Protein AF-Q4T6L7-F1 (afdb_monomer_lite)

InterPro domains:
  IPR006594 LIS1 homology motif [PS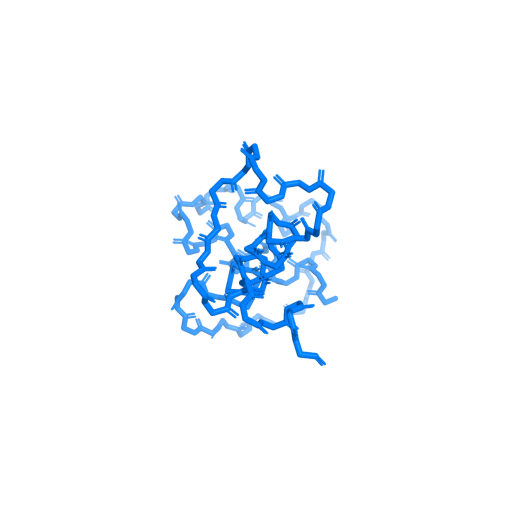50896] (2-30)
  IPR008116 Sequence-specific single-strand DNA-binding protein [PR01743] (11-26)
  IPR008116 Sequence-specific single-strand DNA-binding protein [PR01743] (27-44)
  IPR008116 Sequence-specific single-strand DNA-binding protein [PR01743] (45-58)
  IPR008116 Sequence-specific single-strand DNA-binding protein [PR01743] (59-74)

Secondary structure (DSSP, 8-state):
-HHHHHHHHHHHTT-HHHHHHHHHHTT--S-----STT-HHHHHHHHHHHHHHTSTTTTTTS---HHHHHHHH-

Organism: Tetraodon nigroviridis (NCBI:txid99883)

Sequence (74 aa):
RLALYVYEYLLHVGAQKSAQTFLSEIRWEKNITLGEPPGFLHSWWCVFWDLYCAAPERRDTCEHSSEAKAFHDY

Radius of gyration: 16.15 Å; chains: 1; bounding box: 36×20×36 Å

Structure (mmCIF, N/CA/C/O backbone):
data_AF-Q4T6L7-F1
#
_entry.id   AF-Q4T6L7-F1
#
loop_
_atom_site.group_PDB
_atom_site.id
_atom_site.type_symbol
_atom_site.label_atom_id
_atom_site.label_alt_id
_atom_site.label_comp_id
_atom_site.label_asym_id
_atom_site.label_entity_id
_atom_site.label_seq_id
_atom_site.pdbx_PDB_ins_code
_atom_site.Cartn_x
_atom_site.Cartn_y
_atom_site.Cartn_z
_atom_site.occupancy
_atom_site.B_iso_or_equiv
_atom_site.auth_seq_id
_atom_site.auth_comp_id
_atom_site.auth_asym_id
_atom_site.auth_atom_id
_atom_site.pdbx_PDB_model_num
ATOM 1 N N . ARG A 1 1 ? -12.328 -7.905 1.816 1.00 85.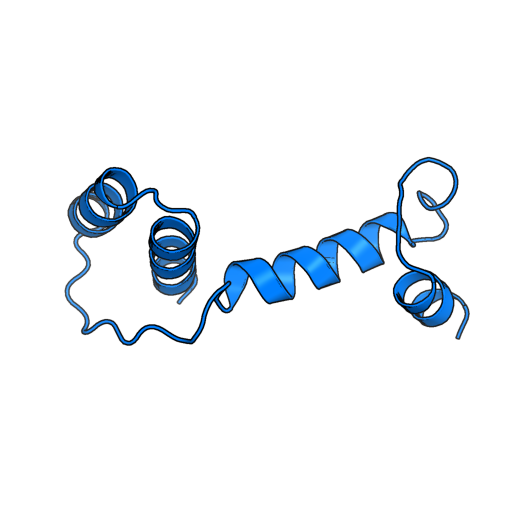06 1 ARG A N 1
ATOM 2 C CA . ARG A 1 1 ? -10.894 -8.135 2.124 1.00 85.06 1 ARG A CA 1
ATOM 3 C C . ARG A 1 1 ? -10.087 -6.851 1.986 1.00 85.06 1 ARG A C 1
ATOM 5 O O . ARG A 1 1 ? -9.388 -6.541 2.929 1.00 85.06 1 ARG A O 1
ATOM 12 N N . LEU A 1 2 ? -10.261 -6.060 0.918 1.00 92.94 2 LEU A N 1
ATOM 13 C CA . LEU A 1 2 ? -9.589 -4.759 0.770 1.00 92.94 2 LEU A CA 1
ATOM 14 C C . LEU A 1 2 ? -9.713 -3.844 2.003 1.00 92.94 2 LEU A C 1
ATOM 16 O O . LEU A 1 2 ? -8.701 -3.358 2.480 1.00 92.94 2 LEU A O 1
ATOM 20 N N . ALA A 1 3 ? -10.913 -3.690 2.576 1.00 95.31 3 ALA A N 1
ATOM 21 C CA . ALA A 1 3 ? -11.110 -2.879 3.785 1.00 95.31 3 ALA A CA 1
ATOM 22 C C . ALA A 1 3 ? -10.218 -3.302 4.972 1.00 95.31 3 ALA A C 1
ATOM 24 O O . ALA A 1 3 ? -9.689 -2.447 5.669 1.00 95.31 3 ALA A O 1
ATOM 25 N N . LEU A 1 4 ? -9.980 -4.606 5.162 1.00 95.50 4 LEU A N 1
ATOM 26 C CA . LEU A 1 4 ? -9.068 -5.097 6.200 1.00 95.50 4 LEU A CA 1
ATOM 27 C C . LEU A 1 4 ? -7.631 -4.620 5.943 1.00 95.50 4 LEU A C 1
ATOM 29 O O . LEU A 1 4 ? -6.972 -4.151 6.862 1.00 95.50 4 LEU A O 1
ATOM 33 N N . TYR A 1 5 ? -7.166 -4.702 4.695 1.00 95.62 5 TYR A N 1
ATOM 34 C CA . TYR A 1 5 ? -5.816 -4.269 4.336 1.00 95.62 5 TYR A CA 1
ATOM 35 C C . TYR A 1 5 ? -5.652 -2.746 4.355 1.00 95.62 5 TYR A C 1
ATOM 37 O O . TYR A 1 5 ? -4.576 -2.254 4.673 1.00 95.62 5 TYR A O 1
ATOM 45 N N . VAL A 1 6 ? -6.716 -1.991 4.065 1.00 96.81 6 VAL A N 1
ATOM 46 C CA . VAL A 1 6 ? -6.736 -0.531 4.247 1.00 96.81 6 VAL A CA 1
ATOM 47 C C . VAL A 1 6 ? -6.641 -0.179 5.732 1.00 96.81 6 VAL A C 1
ATOM 49 O O . VAL A 1 6 ? -5.864 0.695 6.098 1.00 96.81 6 VAL A O 1
ATOM 52 N N . TYR A 1 7 ? -7.375 -0.881 6.598 1.00 97.06 7 TYR A N 1
ATOM 53 C CA . TYR A 1 7 ? -7.266 -0.701 8.046 1.00 97.06 7 TYR A CA 1
ATOM 54 C C . TYR A 1 7 ? -5.857 -1.026 8.569 1.00 97.06 7 TYR A C 1
ATOM 56 O O . TYR A 1 7 ? -5.278 -0.222 9.296 1.00 97.06 7 TYR A O 1
ATOM 64 N N . GLU A 1 8 ? -5.290 -2.168 8.167 1.00 96.56 8 GLU A N 1
ATOM 65 C CA . GLU A 1 8 ? -3.911 -2.556 8.496 1.00 96.56 8 GLU A CA 1
ATOM 66 C C . GLU A 1 8 ? -2.907 -1.487 8.041 1.00 96.56 8 GLU A C 1
ATOM 68 O O . GLU A 1 8 ? -2.075 -1.046 8.831 1.00 96.56 8 GLU A O 1
ATOM 73 N N . TYR A 1 9 ? -3.036 -1.006 6.802 1.00 97.12 9 TYR A N 1
ATOM 74 C CA . TYR A 1 9 ? -2.210 0.074 6.270 1.00 97.12 9 TYR A CA 1
ATOM 75 C C . TYR A 1 9 ? -2.300 1.340 7.128 1.00 97.12 9 TYR A C 1
ATOM 77 O O . TYR A 1 9 ? -1.267 1.872 7.527 1.00 97.12 9 TYR A O 1
ATOM 85 N N . LEU A 1 10 ? -3.514 1.794 7.465 1.00 97.56 10 LEU A N 1
ATOM 86 C CA . LEU A 1 10 ? -3.721 2.981 8.301 1.00 97.56 10 LEU A CA 1
ATOM 87 C C . LEU A 1 10 ? -3.055 2.841 9.676 1.00 97.56 10 LEU A C 1
ATOM 89 O O . LEU A 1 10 ? -2.511 3.818 10.188 1.00 97.56 10 LEU A O 1
ATOM 93 N N . LEU A 1 11 ? -3.059 1.645 10.269 1.00 96.62 11 LEU A N 1
ATOM 94 C CA . LEU A 1 11 ? -2.338 1.399 11.517 1.00 96.62 11 LEU A CA 1
ATOM 95 C C . LEU A 1 11 ? -0.820 1.473 11.332 1.00 96.62 11 LEU A C 1
ATOM 97 O O . LEU A 1 11 ? -0.157 2.162 12.105 1.00 96.62 11 LEU A O 1
ATOM 101 N N . HIS A 1 12 ? -0.275 0.803 10.315 1.00 95.69 12 HIS A N 1
ATOM 102 C CA . HIS A 1 12 ? 1.171 0.753 10.081 1.00 95.69 12 HIS A CA 1
ATOM 103 C C . HIS A 1 12 ? 1.775 2.106 9.694 1.00 95.69 12 HIS A C 1
ATOM 105 O O . HIS A 1 12 ? 2.919 2.376 10.050 1.00 95.69 12 HIS A O 1
ATOM 111 N N . VAL A 1 13 ? 1.010 2.992 9.047 1.00 96.25 13 VAL A N 1
ATOM 112 C CA . VAL A 1 13 ? 1.450 4.371 8.759 1.00 96.25 13 VAL A CA 1
ATOM 113 C C . VAL A 1 13 ? 1.205 5.352 9.916 1.00 96.25 13 VAL A C 1
ATOM 115 O O . VAL A 1 13 ? 1.424 6.550 9.762 1.00 96.25 13 VAL A O 1
ATOM 118 N N . GLY A 1 14 ? 0.744 4.876 11.079 1.00 96.12 14 GLY A N 1
ATOM 119 C CA . GLY A 1 14 ? 0.545 5.707 12.273 1.00 96.12 14 GLY A CA 1
ATOM 120 C C . GLY A 1 14 ? -0.724 6.568 12.256 1.00 96.12 14 GLY A C 1
ATOM 121 O O . GLY A 1 14 ? -0.810 7.561 12.975 1.00 96.12 14 GLY A O 1
ATOM 122 N N . ALA A 1 15 ? -1.730 6.210 11.455 1.00 97.62 15 ALA A N 1
ATOM 123 C CA . ALA A 1 15 ? -3.013 6.906 11.369 1.00 97.62 15 ALA A CA 1
ATOM 124 C C . ALA A 1 15 ? -4.099 6.217 12.223 1.00 97.62 15 ALA A C 1
ATOM 126 O O . ALA A 1 15 ? -5.187 5.904 11.732 1.00 97.62 15 ALA A O 1
ATOM 127 N N . GLN A 1 16 ? -3.839 5.983 13.521 1.00 96.88 16 GLN A N 1
ATOM 128 C CA . GLN A 1 16 ? -4.733 5.169 14.367 1.00 96.88 16 GLN A CA 1
ATOM 129 C C . GLN A 1 16 ? -6.162 5.723 14.457 1.00 96.88 16 GLN A C 1
ATOM 131 O O . GLN A 1 16 ? -7.120 4.954 14.416 1.00 96.88 16 GLN A O 1
ATOM 136 N N . LYS A 1 17 ? -6.326 7.050 14.560 1.00 98.12 17 LYS A N 1
ATOM 137 C CA . LYS A 1 17 ? -7.660 7.676 14.626 1.00 98.12 17 LYS A CA 1
ATOM 138 C C . LYS A 1 17 ? -8.461 7.397 13.355 1.00 98.12 17 LYS A C 1
ATOM 140 O O . LYS A 1 17 ? -9.600 6.956 13.442 1.00 98.12 17 LYS A O 1
ATOM 145 N N . SER A 1 18 ? -7.836 7.580 12.192 1.00 98.31 18 SER A N 1
ATOM 146 C CA . SER A 1 18 ? -8.445 7.290 10.893 1.00 98.31 18 SER A CA 1
ATOM 147 C C . SER A 1 18 ? -8.792 5.810 10.753 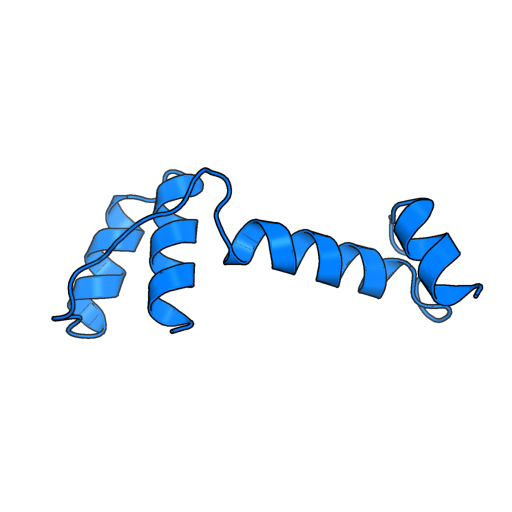1.00 98.31 18 SER A C 1
ATOM 149 O O . SER A 1 18 ? -9.867 5.489 10.262 1.00 98.31 18 SER A O 1
ATOM 151 N N . ALA A 1 19 ? -7.925 4.912 11.233 1.00 97.56 19 ALA A N 1
ATOM 152 C CA . ALA A 1 19 ? -8.176 3.473 11.219 1.00 97.56 19 ALA A CA 1
ATOM 153 C C . ALA A 1 19 ? -9.450 3.105 12.006 1.00 97.56 19 ALA A C 1
ATOM 155 O O . ALA A 1 19 ? -10.291 2.359 11.507 1.00 97.56 19 ALA A O 1
ATOM 156 N N . GLN A 1 20 ? -9.628 3.663 13.209 1.00 96.88 20 GLN A N 1
ATOM 157 C CA . GLN A 1 20 ? -10.815 3.406 14.036 1.00 96.88 20 GLN A CA 1
ATOM 158 C C . GLN A 1 20 ? -12.092 4.023 13.451 1.00 96.88 20 GLN A C 1
ATOM 160 O O . GLN A 1 20 ? -13.132 3.360 13.395 1.00 96.88 20 GLN A O 1
ATOM 165 N N . THR A 1 21 ? -12.015 5.270 12.976 1.00 98.19 21 THR A N 1
ATOM 166 C CA . THR A 1 21 ? -13.138 5.928 12.294 1.00 98.19 21 THR A CA 1
ATOM 167 C C . THR A 1 21 ? -13.578 5.121 11.075 1.00 98.19 21 THR A C 1
ATOM 169 O O . THR A 1 21 ? -14.761 4.824 10.938 1.00 98.19 21 THR A O 1
ATOM 172 N N . PHE A 1 22 ? -12.628 4.668 10.254 1.00 97.81 22 PHE A N 1
ATOM 173 C CA . PHE A 1 22 ? -12.903 3.872 9.062 1.00 97.81 22 PHE A CA 1
ATOM 174 C C . PHE A 1 22 ? -13.684 2.586 9.371 1.00 97.81 22 PHE A C 1
ATOM 176 O O . PHE A 1 22 ? -14.685 2.311 8.712 1.00 97.81 22 PHE A O 1
ATOM 183 N N . LEU A 1 23 ? -13.286 1.816 10.396 1.00 96.75 23 LEU A N 1
ATOM 184 C CA . LEU A 1 23 ? -14.025 0.606 10.790 1.00 96.75 23 LEU A CA 1
ATOM 185 C C . LEU A 1 23 ? -15.449 0.912 11.257 1.00 96.75 23 LEU A C 1
ATOM 187 O O . LEU A 1 23 ? -16.373 0.151 10.961 1.00 96.75 23 LEU A O 1
ATOM 191 N N . SER A 1 24 ? -15.613 2.021 11.978 1.00 96.88 24 SER A N 1
ATOM 192 C CA . SER A 1 24 ? -16.908 2.452 12.502 1.00 96.88 24 SER A CA 1
ATOM 193 C C . SER A 1 24 ? -17.852 2.864 11.370 1.00 96.88 24 SER A C 1
ATOM 195 O O . SER A 1 24 ? -19.006 2.439 11.338 1.00 96.88 24 SER A O 1
ATOM 197 N N . GLU A 1 25 ? -17.354 3.634 10.400 1.00 97.69 25 GLU A N 1
ATOM 198 C CA . GLU A 1 25 ? -18.120 4.108 9.241 1.00 97.69 25 GLU A CA 1
ATOM 199 C C . GLU A 1 25 ? -18.626 2.961 8.362 1.00 97.69 25 GLU A C 1
ATOM 201 O O . GLU A 1 25 ? -19.780 2.971 7.931 1.00 97.69 25 GLU A O 1
ATOM 206 N N . ILE A 1 26 ? -17.800 1.934 8.143 1.00 96.88 26 ILE A N 1
ATOM 207 C CA . ILE A 1 26 ? -18.186 0.767 7.335 1.00 96.88 26 ILE A CA 1
ATOM 208 C C . ILE A 1 26 ? -18.918 -0.316 8.140 1.00 96.88 26 ILE A C 1
ATOM 210 O O . ILE A 1 26 ? -19.237 -1.365 7.579 1.00 96.88 26 ILE A O 1
ATOM 214 N N . ARG A 1 27 ? -19.168 -0.078 9.438 1.00 96.62 27 ARG A N 1
ATOM 215 C CA . ARG A 1 27 ? -19.792 -1.028 10.378 1.00 96.62 27 ARG A CA 1
ATOM 216 C C . ARG A 1 27 ? -19.101 -2.393 10.352 1.00 96.62 27 ARG A C 1
ATOM 218 O O . ARG A 1 27 ? -19.720 -3.428 10.112 1.00 96.62 27 ARG A O 1
ATOM 225 N N . TRP A 1 28 ? -17.781 -2.394 10.523 1.00 95.62 28 TRP A N 1
ATOM 226 C CA . TRP A 1 28 ? -17.001 -3.625 10.481 1.00 95.62 28 TRP A CA 1
ATOM 227 C C . TRP A 1 28 ? -17.185 -4.455 11.758 1.00 95.62 28 TRP A C 1
ATOM 229 O O . TRP A 1 28 ? -16.795 -4.031 12.839 1.00 95.62 28 TRP A O 1
ATOM 239 N N . GLU A 1 29 ? -17.716 -5.670 11.625 1.00 93.62 29 GLU A N 1
ATOM 240 C CA . GLU A 1 29 ? -18.041 -6.543 12.772 1.00 93.62 29 GLU A CA 1
ATOM 241 C C . GLU A 1 29 ? -17.163 -7.804 12.864 1.00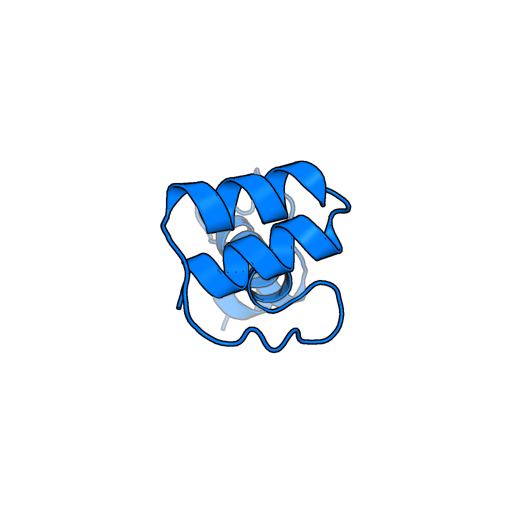 93.62 29 GLU A C 1
ATOM 243 O O . GLU A 1 29 ? -17.334 -8.634 13.753 1.00 93.62 29 GLU A O 1
ATOM 248 N N . LYS A 1 30 ? -16.223 -7.998 11.931 1.00 93.38 30 LYS A N 1
ATOM 249 C CA . LYS A 1 30 ? -15.392 -9.212 11.881 1.00 93.38 30 LYS A CA 1
ATOM 250 C C . LYS A 1 30 ? -14.109 -9.037 12.686 1.00 93.38 30 LYS A C 1
ATOM 252 O O . LYS A 1 30 ? -13.507 -7.967 12.655 1.00 93.38 30 LYS A O 1
ATOM 257 N N . ASN A 1 31 ? -13.635 -10.120 13.303 1.00 92.38 31 ASN A N 1
ATOM 258 C CA . ASN A 1 31 ? -12.331 -10.144 13.967 1.00 92.38 31 ASN A CA 1
ATOM 259 C C . ASN A 1 31 ? -11.208 -9.726 13.009 1.00 92.38 31 ASN A C 1
ATOM 261 O O . ASN A 1 31 ? -11.205 -10.096 11.831 1.00 92.38 31 ASN A O 1
ATOM 265 N N 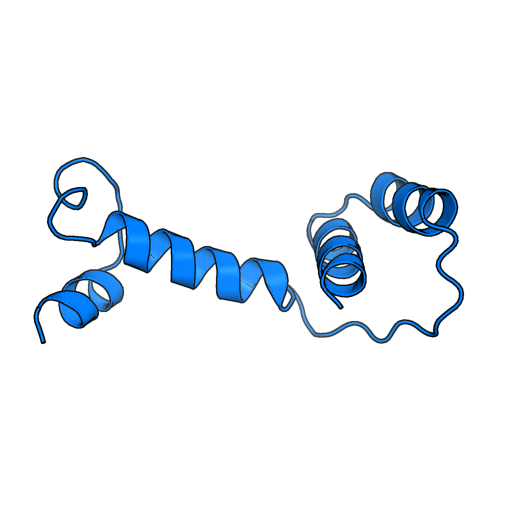. ILE A 1 32 ? -10.259 -8.960 13.542 1.00 92.06 32 ILE A N 1
ATOM 266 C CA . ILE A 1 32 ? -9.119 -8.430 12.801 1.00 92.06 32 ILE A CA 1
ATOM 267 C C . ILE A 1 32 ? -7.856 -9.129 13.289 1.00 92.06 32 ILE A C 1
ATOM 269 O O . ILE A 1 32 ? -7.551 -9.123 14.479 1.00 92.06 32 ILE A O 1
ATOM 273 N N . THR A 1 33 ? -7.118 -9.712 12.352 1.00 91.12 33 THR A N 1
ATOM 274 C CA . THR A 1 33 ? -5.760 -10.213 12.565 1.00 91.12 33 THR A CA 1
ATOM 275 C C . THR A 1 33 ? -4.840 -9.378 11.688 1.00 91.12 33 THR A C 1
ATOM 277 O O . THR A 1 33 ? -5.093 -9.259 10.490 1.00 91.12 33 THR A O 1
ATOM 280 N N . LEU A 1 34 ? -3.827 -8.768 12.299 1.00 91.44 34 LEU A N 1
ATOM 281 C CA . LEU A 1 34 ? -2.848 -7.919 11.621 1.00 91.44 34 LEU A CA 1
ATOM 282 C C . LEU A 1 34 ? -1.596 -8.739 11.305 1.00 91.44 34 LEU A C 1
ATOM 284 O O . LEU A 1 34 ? -1.208 -9.590 12.108 1.00 91.44 34 LEU A O 1
ATOM 288 N N . GLY A 1 35 ? -1.000 -8.504 10.138 1.00 90.00 35 GLY A N 1
ATOM 289 C CA . GLY A 1 35 ? 0.323 -9.015 9.791 1.00 90.00 35 GLY A CA 1
ATOM 290 C C . GLY A 1 35 ? 1.450 -8.102 10.279 1.00 90.00 35 GLY A C 1
ATOM 291 O O . GLY A 1 35 ? 1.212 -7.079 10.918 1.00 90.00 35 GLY A O 1
ATOM 292 N N . GLU A 1 36 ? 2.687 -8.469 9.947 1.00 92.62 36 GLU A N 1
ATOM 293 C CA . GLU A 1 36 ? 3.866 -7.644 10.230 1.00 92.62 36 GLU A CA 1
ATOM 294 C C . GLU A 1 36 ? 3.884 -6.361 9.369 1.00 92.62 36 GLU A C 1
ATOM 296 O O . GLU A 1 36 ? 3.443 -6.382 8.209 1.00 92.62 36 GLU A O 1
ATOM 301 N N . PRO A 1 37 ? 4.428 -5.241 9.882 1.00 90.50 37 PRO A N 1
ATOM 302 C CA . PRO A 1 37 ? 4.669 -4.039 9.088 1.00 90.50 37 PRO A CA 1
ATOM 303 C C . PRO A 1 37 ? 5.559 -4.313 7.856 1.00 90.50 37 PRO A C 1
ATOM 305 O O . PRO A 1 37 ? 6.478 -5.129 7.935 1.00 90.50 37 PRO A O 1
ATOM 308 N N . PRO A 1 38 ? 5.340 -3.624 6.715 1.00 91.19 38 PRO A N 1
ATOM 309 C CA . PRO A 1 38 ? 4.382 -2.534 6.499 1.00 91.19 38 PRO A CA 1
ATOM 310 C C . PRO A 1 38 ? 2.954 -3.005 6.146 1.00 91.19 38 PRO A C 1
ATOM 312 O O . PRO A 1 38 ? 2.077 -2.182 5.883 1.00 91.19 38 PRO A O 1
ATOM 315 N N . GLY A 1 39 ? 2.677 -4.311 6.193 1.00 94.25 39 GLY A N 1
ATOM 316 C CA . GLY A 1 39 ? 1.375 -4.900 5.872 1.00 94.25 39 GLY A CA 1
ATOM 317 C C . GLY A 1 39 ? 1.191 -5.225 4.389 1.00 94.25 39 GLY A C 1
ATOM 318 O O . GLY A 1 39 ? 1.936 -4.772 3.517 1.00 94.25 39 GLY A O 1
ATOM 319 N N . PHE A 1 40 ? 0.161 -6.019 4.093 1.00 94.94 40 PHE A N 1
ATOM 320 C CA . PHE A 1 40 ? -0.057 -6.595 2.765 1.00 94.94 40 PHE A CA 1
ATOM 321 C C . PHE A 1 40 ? -0.257 -5.521 1.689 1.00 94.94 40 PHE A C 1
ATOM 323 O O . PHE A 1 40 ? 0.360 -5.592 0.626 1.00 94.94 40 PHE A O 1
ATOM 330 N N . LEU A 1 41 ? -1.107 -4.521 1.961 1.00 96.06 41 LEU A N 1
ATOM 331 C CA . LEU A 1 41 ? -1.433 -3.482 0.978 1.00 96.06 41 LEU A CA 1
ATOM 332 C C . LEU A 1 41 ? -0.197 -2.680 0.584 1.00 96.06 41 LEU A C 1
ATOM 334 O O . LEU A 1 41 ? 0.031 -2.477 -0.602 1.00 96.06 41 LEU A O 1
ATOM 338 N N . HIS A 1 42 ? 0.598 -2.253 1.565 1.00 95.62 42 HIS A N 1
ATOM 339 C CA . HIS A 1 42 ? 1.789 -1.457 1.300 1.00 95.62 42 HIS A CA 1
ATOM 340 C C . HIS A 1 42 ? 2.814 -2.250 0.488 1.00 95.62 42 HIS A C 1
ATOM 342 O O . HIS A 1 42 ? 3.254 -1.781 -0.556 1.00 95.62 42 HIS A O 1
ATOM 348 N N . SER A 1 43 ? 3.157 -3.470 0.919 1.00 95.38 43 SER A N 1
ATOM 349 C CA . SER A 1 43 ? 4.153 -4.299 0.229 1.00 95.38 43 SER A CA 1
ATOM 350 C C . SER A 1 43 ? 3.788 -4.551 -1.234 1.00 95.38 43 SER A C 1
ATOM 352 O O . SER A 1 43 ? 4.613 -4.342 -2.121 1.00 95.38 43 SER A O 1
ATOM 354 N N . TRP A 1 44 ? 2.545 -4.954 -1.504 1.00 96.81 44 TRP A N 1
ATOM 355 C CA . TRP A 1 44 ? 2.111 -5.240 -2.871 1.00 96.81 44 TRP A CA 1
ATOM 356 C C . TRP A 1 44 ? 1.912 -3.983 -3.712 1.00 96.81 44 TRP A C 1
ATOM 358 O O . TRP A 1 44 ? 2.189 -4.013 -4.908 1.00 96.81 44 TRP A O 1
ATOM 368 N N . TRP A 1 45 ? 1.470 -2.878 -3.108 1.00 97.06 45 TRP A N 1
ATOM 369 C CA . TRP A 1 45 ? 1.359 -1.608 -3.816 1.00 97.06 45 TRP A CA 1
ATOM 370 C C . TRP A 1 45 ? 2.728 -1.065 -4.232 1.00 97.06 45 TRP A C 1
ATOM 372 O O . TRP A 1 45 ? 2.867 -0.609 -5.362 1.00 97.06 45 TRP A O 1
ATOM 382 N N . CYS A 1 46 ? 3.749 -1.172 -3.374 1.00 96.31 46 CYS A N 1
ATOM 383 C CA . CYS A 1 46 ? 5.118 -0.793 -3.724 1.00 96.31 46 CYS A CA 1
ATOM 384 C C . CYS A 1 46 ? 5.640 -1.594 -4.920 1.00 96.31 46 CYS A C 1
ATOM 386 O O . CYS A 1 46 ? 6.118 -0.994 -5.876 1.00 96.31 46 CYS A O 1
ATOM 388 N N . VAL A 1 47 ? 5.492 -2.924 -4.903 1.00 96.69 47 VAL A N 1
ATOM 389 C CA . VAL A 1 47 ? 5.905 -3.782 -6.031 1.00 96.69 47 VAL A CA 1
ATOM 390 C C . VAL A 1 47 ? 5.137 -3.426 -7.303 1.00 96.69 47 VAL A C 1
ATOM 392 O O . VAL A 1 47 ? 5.731 -3.289 -8.368 1.00 96.69 47 VAL A O 1
ATOM 395 N N . PHE A 1 48 ? 3.818 -3.248 -7.202 1.00 96.88 48 PHE A N 1
ATOM 396 C CA . PHE A 1 48 ? 2.993 -2.854 -8.340 1.00 96.88 48 PHE A CA 1
ATOM 397 C C . PHE A 1 48 ? 3.449 -1.521 -8.939 1.00 96.88 48 PHE A C 1
ATOM 399 O O . PHE A 1 48 ? 3.600 -1.418 -10.154 1.00 96.88 48 PHE A O 1
ATOM 406 N N . TRP A 1 49 ? 3.663 -0.511 -8.096 1.00 96.94 49 TRP A N 1
ATOM 407 C CA . TRP A 1 49 ? 4.068 0.816 -8.541 1.00 96.94 49 TRP A CA 1
ATOM 408 C C . TRP A 1 49 ? 5.447 0.794 -9.198 1.00 96.94 49 TRP A C 1
ATOM 410 O O . TRP A 1 49 ? 5.636 1.405 -10.244 1.00 96.94 49 TRP A O 1
ATOM 420 N N . ASP A 1 50 ? 6.380 0.032 -8.635 1.00 97.38 50 ASP A N 1
ATOM 421 C CA . ASP A 1 50 ? 7.725 -0.126 -9.178 1.00 97.38 50 ASP A CA 1
ATOM 422 C C . ASP A 1 50 ? 7.704 -0.776 -10.574 1.00 97.38 50 ASP A C 1
ATOM 424 O O . ASP A 1 50 ? 8.269 -0.247 -11.533 1.00 97.38 50 ASP A O 1
ATOM 428 N N . LEU A 1 51 ? 6.933 -1.858 -10.736 1.00 97.06 51 LEU A N 1
ATOM 429 C CA . LEU A 1 51 ? 6.704 -2.492 -12.038 1.00 97.06 51 LEU A CA 1
ATOM 430 C C . LEU A 1 51 ? 5.984 -1.566 -13.021 1.00 97.06 51 LEU A C 1
ATOM 432 O O . LEU A 1 51 ? 6.284 -1.576 -14.213 1.00 97.06 51 LEU A O 1
ATOM 436 N N . TYR A 1 52 ? 5.031 -0.769 -12.547 1.00 95.62 52 TYR A N 1
ATOM 437 C CA . TYR A 1 52 ? 4.323 0.197 -13.378 1.00 95.62 52 TYR A CA 1
ATOM 438 C C . TYR A 1 52 ? 5.256 1.297 -13.899 1.00 95.62 52 TYR A C 1
ATOM 440 O O . TYR A 1 52 ? 5.199 1.641 -15.080 1.00 95.62 52 TYR A O 1
ATOM 448 N N . CYS A 1 53 ? 6.139 1.818 -13.047 1.00 96.44 53 CYS A N 1
ATOM 449 C CA . CYS A 1 53 ? 7.151 2.798 -13.431 1.00 96.44 53 CYS A CA 1
ATOM 450 C C . CYS A 1 53 ? 8.186 2.210 -14.399 1.00 96.44 53 CYS A C 1
ATOM 452 O O . CYS A 1 53 ? 8.602 2.902 -15.323 1.00 96.44 53 CYS A O 1
ATOM 454 N N . ALA A 1 54 ? 8.554 0.937 -14.231 1.00 96.12 54 ALA A N 1
ATOM 455 C CA . ALA A 1 54 ? 9.486 0.229 -15.109 1.00 96.12 54 ALA A CA 1
ATOM 456 C C . ALA A 1 54 ? 8.907 -0.139 -16.489 1.00 96.12 54 ALA A C 1
ATOM 458 O O . ALA A 1 54 ? 9.655 -0.576 -17.369 1.00 96.12 54 ALA A O 1
ATOM 459 N N . ALA A 1 55 ? 7.598 0.038 -16.704 1.00 94.88 55 ALA A N 1
ATOM 460 C CA . ALA A 1 55 ? 6.963 -0.264 -17.980 1.00 94.88 55 ALA A CA 1
ATOM 461 C C . ALA A 1 55 ? 7.602 0.548 -19.133 1.00 94.88 55 ALA A C 1
ATOM 463 O O . ALA A 1 55 ? 7.932 1.726 -18.941 1.00 94.88 55 ALA A O 1
ATOM 464 N N . PRO A 1 56 ? 7.735 -0.024 -20.350 1.00 91.94 56 PRO A N 1
ATOM 465 C CA . PRO A 1 56 ? 8.454 0.605 -21.466 1.00 91.94 56 PRO A CA 1
ATOM 466 C C . PRO A 1 56 ? 8.006 2.033 -21.801 1.00 91.94 56 PRO A C 1
ATOM 468 O O . PRO A 1 56 ? 8.823 2.867 -22.171 1.00 91.94 56 PRO A O 1
ATOM 471 N N . GLU A 1 57 ? 6.718 2.324 -21.632 1.00 92.31 57 GLU A N 1
ATOM 472 C CA . GLU A 1 57 ? 6.101 3.625 -21.924 1.00 92.31 57 GLU A CA 1
ATOM 473 C C . GLU A 1 57 ? 6.455 4.723 -20.907 1.00 92.31 57 GLU A C 1
ATOM 475 O O . GLU A 1 57 ? 6.199 5.899 -21.159 1.00 92.31 57 GLU A O 1
ATOM 480 N N . ARG A 1 58 ? 6.969 4.350 -19.727 1.00 91.00 58 ARG A N 1
ATOM 481 C CA . ARG A 1 58 ? 7.087 5.234 -18.552 1.00 91.00 58 ARG A CA 1
ATOM 482 C C . ARG A 1 58 ? 8.490 5.286 -17.964 1.00 91.00 58 ARG A C 1
ATOM 484 O O . ARG A 1 58 ? 8.829 6.291 -17.334 1.00 91.00 58 ARG A O 1
ATOM 491 N N . ARG A 1 59 ? 9.304 4.253 -18.203 1.00 88.31 59 ARG A N 1
ATOM 492 C CA . ARG A 1 59 ? 10.608 4.043 -17.555 1.00 88.31 59 ARG A CA 1
ATOM 493 C C . ARG A 1 59 ? 11.610 5.186 -17.715 1.00 88.31 59 ARG A C 1
ATOM 495 O O . ARG A 1 59 ? 12.466 5.349 -16.858 1.00 88.31 59 ARG A O 1
ATOM 502 N N . ASP A 1 60 ? 11.482 6.017 -18.746 1.00 88.81 60 ASP A N 1
ATOM 503 C CA . ASP A 1 60 ? 12.378 7.168 -18.941 1.00 88.81 60 ASP A CA 1
ATOM 504 C C . ASP A 1 60 ? 11.995 8.388 -18.080 1.00 88.81 60 ASP A C 1
ATOM 506 O O . ASP A 1 60 ? 12.785 9.314 -17.916 1.00 88.81 60 ASP A O 1
ATOM 510 N N . THR A 1 61 ? 10.779 8.401 -17.524 1.00 90.00 61 THR A N 1
ATOM 511 C CA . THR A 1 61 ? 10.210 9.538 -16.773 1.00 90.00 61 THR A CA 1
ATOM 512 C C . THR A 1 61 ? 9.905 9.231 -15.311 1.00 90.00 61 THR A C 1
ATOM 514 O O . THR A 1 61 ? 9.662 10.151 -14.530 1.00 90.00 61 THR A O 1
ATOM 517 N N . CYS A 1 62 ? 9.898 7.954 -14.933 1.00 91.25 62 CYS A N 1
ATOM 518 C CA . CYS A 1 62 ? 9.554 7.501 -13.593 1.00 91.25 62 CYS A CA 1
ATOM 519 C C . CYS A 1 62 ? 10.713 6.709 -12.987 1.00 91.25 62 CYS A C 1
ATOM 521 O O . CYS A 1 62 ? 11.249 5.803 -13.625 1.00 91.25 62 CYS A O 1
ATOM 523 N N . GLU A 1 63 ? 11.073 7.020 -11.741 1.00 94.25 63 GLU A N 1
ATOM 524 C CA . GLU A 1 63 ? 12.034 6.216 -10.985 1.00 94.25 63 GLU A CA 1
ATOM 525 C C . GLU A 1 63 ? 11.475 4.811 -10.729 1.00 94.25 63 GLU A C 1
ATOM 527 O O . GLU A 1 63 ? 10.291 4.646 -10.426 1.00 94.25 63 GLU A O 1
ATOM 532 N N . HIS A 1 64 ? 12.337 3.808 -10.883 1.00 94.94 64 HIS A N 1
ATOM 533 C CA . HIS A 1 64 ? 12.018 2.393 -10.723 1.00 94.94 64 HIS A CA 1
ATOM 534 C C . HIS A 1 64 ? 13.285 1.590 -10.395 1.00 94.94 64 HIS A C 1
ATOM 536 O O . HIS A 1 64 ? 14.402 2.031 -10.682 1.00 94.94 64 HIS A O 1
ATOM 542 N N . SER A 1 65 ? 13.122 0.409 -9.800 1.00 96.25 65 SER A N 1
ATOM 543 C CA . SER A 1 65 ? 14.225 -0.495 -9.474 1.00 96.25 65 SER A CA 1
ATOM 544 C C . SER A 1 65 ? 14.781 -1.220 -10.704 1.00 96.25 65 SER A C 1
ATOM 546 O O . SER A 1 65 ? 14.110 -1.409 -11.726 1.00 96.25 65 SER A O 1
ATOM 548 N N . SER A 1 66 ? 16.032 -1.675 -10.597 1.00 94.56 66 SER A N 1
ATOM 549 C CA . SER A 1 66 ? 16.671 -2.512 -11.618 1.00 94.56 66 SER A CA 1
ATOM 550 C C . SER A 1 66 ? 15.965 -3.855 -11.806 1.00 94.56 66 SER A C 1
ATOM 552 O O . SER A 1 66 ? 15.892 -4.369 -12.919 1.00 94.56 66 SER A O 1
ATOM 554 N N . GLU A 1 67 ? 15.420 -4.402 -10.725 1.00 96.06 67 GLU A N 1
ATOM 555 C CA . GLU A 1 67 ? 14.682 -5.653 -10.659 1.00 96.06 67 GLU A CA 1
ATOM 556 C C . GLU A 1 67 ? 13.361 -5.534 -11.422 1.00 96.06 67 GLU A C 1
ATOM 558 O O . GLU A 1 67 ? 13.035 -6.400 -12.236 1.00 96.06 67 GLU A O 1
ATOM 563 N N . ALA A 1 68 ? 12.632 -4.432 -11.221 1.00 94.88 68 ALA A N 1
ATOM 564 C CA . ALA A 1 68 ? 11.402 -4.146 -11.948 1.00 94.88 68 ALA A CA 1
ATOM 565 C C . ALA A 1 68 ? 11.655 -3.925 -13.444 1.00 94.88 68 ALA A C 1
ATOM 567 O O . ALA A 1 68 ? 10.879 -4.396 -14.275 1.00 94.88 68 ALA A O 1
ATOM 568 N N . LYS A 1 69 ? 12.762 -3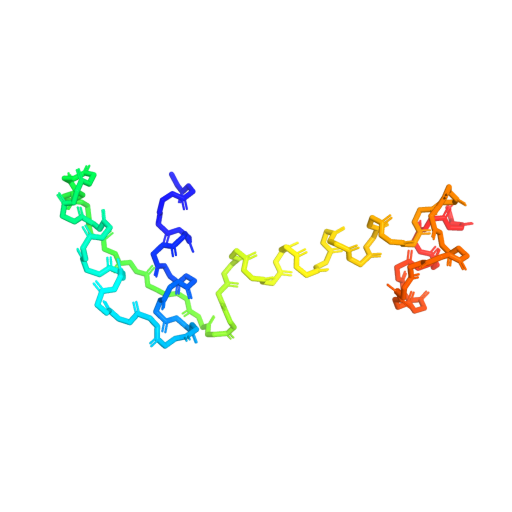.264 -13.806 1.00 93.25 69 LYS A N 1
ATOM 569 C CA . LYS A 1 69 ? 13.178 -3.140 -15.209 1.00 93.25 69 LYS A CA 1
ATOM 570 C C . LYS A 1 69 ? 13.464 -4.503 -15.835 1.00 93.25 69 LYS A C 1
ATOM 572 O O . LYS A 1 69 ? 12.929 -4.808 -16.897 1.00 93.25 69 LYS A O 1
ATOM 577 N N . ALA A 1 70 ? 14.261 -5.327 -15.155 1.00 93.75 70 ALA A N 1
ATOM 578 C CA . ALA A 1 70 ? 14.623 -6.657 -15.632 1.00 93.75 70 ALA A CA 1
ATOM 579 C C . ALA A 1 70 ? 13.397 -7.560 -15.834 1.00 93.75 70 ALA A C 1
ATOM 581 O O . ALA A 1 70 ? 13.385 -8.360 -16.763 1.00 93.75 70 ALA A O 1
ATOM 582 N N . PHE A 1 71 ? 12.357 -7.406 -15.008 1.00 93.25 71 PHE A N 1
ATOM 583 C CA . PHE A 1 71 ? 11.100 -8.139 -15.162 1.00 93.25 71 PHE A CA 1
ATOM 584 C C . PHE A 1 71 ? 10.396 -7.868 -16.502 1.00 93.25 71 PHE A C 1
ATOM 586 O O . PHE A 1 71 ? 9.804 -8.785 -17.056 1.00 93.25 71 PHE A O 1
ATOM 593 N N . HIS A 1 72 ? 10.448 -6.638 -17.027 1.00 89.56 72 HIS A N 1
ATOM 594 C CA . HIS A 1 72 ? 9.831 -6.291 -18.320 1.00 89.56 72 HIS A CA 1
ATOM 595 C C . HIS A 1 72 ? 10.719 -6.596 -19.528 1.00 89.56 72 HIS A C 1
ATOM 597 O O . HIS A 1 72 ? 10.218 -6.664 -20.648 1.00 89.56 72 HIS A O 1
ATOM 603 N N . ASP A 1 73 ? 12.027 -6.729 -19.316 1.00 88.88 73 ASP A N 1
ATOM 604 C CA . ASP A 1 73 ? 12.989 -7.016 -20.381 1.00 88.88 73 ASP A CA 1
ATOM 605 C C . ASP A 1 73 ? 13.096 -8.537 -20.694 1.00 88.88 73 ASP A C 1
ATOM 607 O O . ASP A 1 73 ? 13.737 -8.894 -21.686 1.00 88.88 73 ASP A O 1
ATOM 611 N N . TYR A 1 74 ? 12.486 -9.421 -19.882 1.00 79.75 74 TYR A N 1
ATOM 612 C CA . TYR A 1 74 ? 12.440 -10.889 -20.062 1.00 79.75 74 TYR A CA 1
ATOM 613 C C . TYR A 1 74 ? 11.097 -11.368 -20.632 1.00 79.75 74 TYR A C 1
ATOM 615 O O . TYR A 1 74 ? 11.120 -12.219 -21.551 1.00 79.75 74 TYR A O 1
#

pLDDT: mean 94.48, std 3.3, range [79.75, 98.31]

Foldseek 3Di:
DVLLQVLLQCVLVPNPVVSVVSCVVVVPDDDHDHDDPPGDCVVVVLLVVQLVCLPPVRVVPHDHDPVSVVVNVD